Protein AF-A0A6P6U1K6-F1 (afdb_monomer_lite)

pLDDT: mean 70.53, std 17.79, range [28.08, 94.81]

Structure (mmCIF, N/CA/C/O backbone):
data_AF-A0A6P6U1K6-F1
#
_entry.id   AF-A0A6P6U1K6-F1
#
loop_
_atom_site.group_PDB
_atom_site.id
_atom_site.type_symbol
_atom_site.label_atom_id
_atom_site.label_alt_id
_atom_site.label_comp_id
_atom_site.label_asym_id
_atom_site.label_entity_id
_atom_site.label_seq_id
_atom_site.pdbx_PDB_ins_code
_atom_site.Cartn_x
_atom_site.Cartn_y
_atom_site.Cartn_z
_atom_site.occupancy
_atom_site.B_iso_or_equiv
_atom_site.auth_seq_id
_atom_site.auth_comp_id
_atom_site.auth_asym_id
_atom_site.auth_atom_id
_atom_site.pdbx_PDB_model_num
ATOM 1 N N . MET A 1 1 ? -22.118 -11.051 8.386 1.00 41.12 1 MET A N 1
ATOM 2 C CA . MET A 1 1 ? -21.517 -10.746 7.072 1.00 41.12 1 MET A CA 1
ATOM 3 C C . MET A 1 1 ? -20.836 -9.396 7.224 1.00 41.12 1 MET A C 1
ATOM 5 O O . MET A 1 1 ? -21.343 -8.588 7.988 1.00 41.12 1 MET A O 1
ATOM 9 N N . ALA A 1 2 ? -19.637 -9.203 6.676 1.00 51.06 2 ALA A N 1
ATOM 10 C CA . ALA A 1 2 ? -18.958 -7.913 6.784 1.00 51.06 2 ALA A CA 1
ATOM 11 C C . ALA A 1 2 ? -19.543 -6.988 5.714 1.00 51.06 2 ALA A C 1
ATOM 13 O O . ALA A 1 2 ? -19.251 -7.152 4.536 1.00 51.06 2 ALA A O 1
ATOM 14 N N . ASP A 1 3 ? -20.401 -6.057 6.121 1.00 61.03 3 ASP A N 1
ATOM 15 C CA . ASP A 1 3 ? -21.152 -5.206 5.187 1.00 61.03 3 ASP A CA 1
ATOM 16 C C . ASP A 1 3 ? -20.302 -4.053 4.611 1.00 61.03 3 ASP A C 1
ATOM 18 O O . ASP A 1 3 ? -20.790 -3.259 3.810 1.00 61.03 3 ASP A O 1
ATOM 22 N N . LYS A 1 4 ? -19.031 -3.932 5.028 1.00 64.81 4 LYS A N 1
ATOM 23 C CA . LYS A 1 4 ? -18.122 -2.828 4.682 1.00 64.81 4 LYS A CA 1
ATOM 24 C C . LYS A 1 4 ? -16.719 -3.342 4.339 1.00 64.81 4 LYS A C 1
ATOM 26 O O . LYS A 1 4 ? -16.250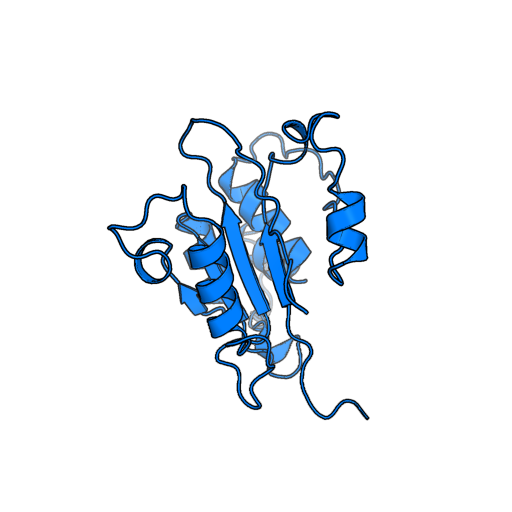 -4.267 5.011 1.00 64.81 4 LYS A O 1
ATOM 31 N N . PRO A 1 5 ? -16.029 -2.735 3.353 1.00 66.25 5 PRO A N 1
ATOM 32 C CA . PRO A 1 5 ? -14.653 -3.089 3.033 1.00 66.25 5 PRO A CA 1
ATOM 33 C C . PRO A 1 5 ? -13.730 -2.808 4.225 1.00 66.25 5 PRO A C 1
ATOM 35 O O . PRO A 1 5 ? -13.877 -1.811 4.939 1.00 66.25 5 PRO A O 1
ATOM 38 N N . SER A 1 6 ? -12.773 -3.708 4.457 1.00 77.69 6 SER A N 1
ATOM 39 C CA . SER A 1 6 ? -11.695 -3.475 5.418 1.00 77.69 6 SER A CA 1
ATOM 40 C C . SER A 1 6 ? -10.841 -2.294 4.967 1.00 77.69 6 SER A C 1
ATOM 42 O O . SER A 1 6 ? -10.655 -2.078 3.773 1.00 77.69 6 SER A O 1
ATOM 44 N N . ARG A 1 7 ? -10.319 -1.534 5.933 1.00 82.31 7 ARG A N 1
ATOM 45 C CA . ARG A 1 7 ? -9.511 -0.344 5.665 1.00 82.31 7 ARG A CA 1
ATOM 46 C C . ARG A 1 7 ? -8.091 -0.544 6.150 1.00 82.31 7 ARG A C 1
ATOM 48 O O . ARG A 1 7 ? -7.902 -0.987 7.282 1.00 82.31 7 ARG A O 1
ATOM 55 N N . ALA A 1 8 ? -7.117 -0.208 5.317 1.00 81.88 8 ALA A N 1
ATOM 56 C CA . ALA A 1 8 ? -5.714 -0.452 5.607 1.00 81.88 8 ALA A CA 1
ATOM 57 C C . ALA A 1 8 ? -4.828 0.733 5.208 1.00 81.88 8 ALA A C 1
ATOM 59 O O . ALA A 1 8 ? -4.961 1.306 4.126 1.00 81.88 8 ALA A O 1
ATOM 60 N N . LEU A 1 9 ? -3.883 1.056 6.091 1.00 80.50 9 LEU A N 1
ATOM 61 C CA . LEU A 1 9 ? -2.726 1.891 5.788 1.00 80.50 9 LEU A CA 1
ATOM 62 C C . LEU A 1 9 ? -1.520 0.972 5.611 1.00 80.50 9 LEU A C 1
ATOM 64 O O . LEU A 1 9 ? -1.183 0.215 6.521 1.00 80.50 9 LEU A O 1
ATOM 68 N N . VAL A 1 10 ? -0.858 1.061 4.465 1.00 79.94 10 VAL A N 1
ATOM 69 C CA . VAL A 1 10 ? 0.354 0.303 4.167 1.00 79.94 10 VAL A CA 1
ATOM 70 C C . VAL A 1 10 ? 1.510 1.280 4.005 1.00 79.94 10 VAL A C 1
ATOM 72 O O . VAL A 1 10 ? 1.522 2.120 3.104 1.00 79.94 10 VAL A O 1
ATOM 75 N N . LEU A 1 11 ? 2.489 1.164 4.900 1.00 75.00 11 LEU A N 1
ATOM 76 C CA . LEU A 1 11 ? 3.738 1.913 4.825 1.00 75.00 11 LEU A CA 1
ATOM 77 C C . LEU A 1 11 ? 4.736 1.094 4.009 1.00 75.00 11 LEU A C 1
ATOM 79 O O . LEU A 1 11 ? 5.157 0.018 4.433 1.00 75.00 11 LEU A O 1
ATOM 83 N N . TYR A 1 12 ? 5.094 1.597 2.833 1.00 71.56 12 TYR A N 1
ATOM 84 C CA . TYR A 1 12 ? 6.024 0.935 1.929 1.00 71.56 12 TYR A CA 1
ATOM 85 C C . TYR A 1 12 ? 7.393 1.617 1.988 1.00 71.56 12 TYR A C 1
ATOM 87 O O . TYR A 1 12 ? 7.543 2.788 1.634 1.00 71.56 12 TYR A O 1
ATOM 95 N N . GLY A 1 13 ? 8.394 0.875 2.459 1.00 69.31 13 GLY A N 1
ATOM 96 C CA . GLY A 1 13 ? 9.758 1.359 2.642 1.00 69.31 13 GLY A CA 1
ATOM 97 C C . GLY A 1 13 ? 10.780 0.404 2.047 1.00 69.31 13 GLY A C 1
ATOM 98 O O . GLY A 1 13 ? 11.330 -0.428 2.771 1.00 69.31 13 GLY A O 1
ATOM 99 N N . ASP A 1 14 ? 11.046 0.522 0.745 1.00 68.31 14 ASP A N 1
ATOM 100 C CA . ASP A 1 14 ? 12.130 -0.236 0.113 1.00 68.31 14 ASP A CA 1
ATOM 101 C C . ASP A 1 14 ? 13.487 0.163 0.724 1.00 68.31 14 ASP A C 1
ATOM 103 O O . ASP A 1 14 ? 13.775 1.340 0.939 1.00 68.31 14 ASP A O 1
ATOM 107 N N . GLY A 1 15 ? 14.309 -0.828 1.072 1.00 63.00 15 GLY A N 1
ATOM 108 C CA . GLY A 1 15 ? 15.615 -0.619 1.708 1.00 63.00 15 GLY A CA 1
ATOM 109 C C . GLY A 1 15 ? 15.592 -0.112 3.159 1.00 63.00 15 GLY A C 1
ATOM 110 O O . GLY A 1 15 ? 16.657 0.053 3.751 1.00 63.00 15 GLY A O 1
ATOM 111 N N . LEU A 1 16 ? 14.420 0.099 3.772 1.00 64.56 16 LEU A N 1
ATOM 112 C CA . LEU A 1 16 ? 14.323 0.628 5.141 1.00 64.56 16 LEU A CA 1
ATOM 113 C C . LEU A 1 16 ? 14.544 -0.433 6.231 1.00 64.56 16 LEU A C 1
ATOM 115 O O . LEU A 1 16 ? 14.880 -0.103 7.368 1.00 64.56 16 LEU A O 1
ATOM 119 N N . ALA A 1 17 ? 14.421 -1.718 5.889 1.00 65.06 17 ALA A N 1
ATOM 120 C CA . ALA A 1 17 ? 14.552 -2.813 6.850 1.00 65.06 17 ALA A CA 1
ATOM 121 C C . ALA A 1 17 ? 15.922 -2.843 7.557 1.00 65.06 17 ALA A C 1
ATOM 123 O O . ALA A 1 17 ? 15.982 -3.104 8.755 1.00 65.06 17 ALA A O 1
ATOM 124 N N . SER A 1 18 ? 17.022 -2.521 6.862 1.00 60.16 18 SER A N 1
ATOM 125 C CA . SER A 1 18 ? 18.375 -2.535 7.450 1.00 60.16 18 SER A CA 1
ATOM 126 C C . SER A 1 18 ? 18.626 -1.419 8.464 1.00 60.16 18 SER A C 1
ATOM 128 O O . SER A 1 18 ? 19.578 -1.488 9.235 1.00 60.16 18 SER A O 1
ATOM 130 N N . PHE A 1 19 ? 17.792 -0.382 8.464 1.00 62.97 19 PHE A N 1
ATOM 131 C CA . PHE A 1 19 ? 17.864 0.706 9.434 1.00 62.97 19 PHE A CA 1
ATOM 132 C C . PHE A 1 19 ? 17.059 0.396 10.705 1.00 62.97 19 PHE A C 1
ATOM 134 O O . PHE A 1 19 ? 17.131 1.149 11.677 1.00 62.97 19 PHE A O 1
ATOM 141 N N . ILE A 1 20 ? 16.318 -0.718 10.735 1.00 65.94 20 ILE A N 1
ATOM 142 C CA . ILE A 1 20 ? 15.693 -1.228 11.954 1.00 65.94 20 ILE A CA 1
ATOM 143 C C . ILE A 1 20 ? 16.798 -1.828 12.833 1.00 65.94 20 ILE A C 1
ATOM 145 O O . ILE A 1 20 ? 17.204 -2.976 12.683 1.00 65.94 20 ILE A O 1
ATOM 149 N N . SER A 1 21 ? 17.315 -1.025 13.759 1.00 63.41 21 SER A N 1
ATOM 150 C CA . SER A 1 21 ? 18.253 -1.463 14.794 1.00 63.41 21 SER A CA 1
ATOM 151 C C . SER A 1 21 ? 17.546 -2.113 15.999 1.00 63.41 21 SER A C 1
ATOM 153 O O . SER A 1 21 ? 16.368 -1.839 16.252 1.00 63.41 21 SER A O 1
ATOM 155 N N . PRO A 1 22 ? 18.276 -2.894 16.821 1.00 62.34 22 PRO A N 1
ATOM 156 C CA . PRO A 1 22 ? 17.763 -3.462 18.071 1.00 62.34 22 PRO A CA 1
ATOM 157 C C . PRO A 1 22 ? 17.256 -2.435 19.092 1.00 62.34 22 PRO A C 1
ATOM 159 O O . PRO A 1 22 ? 16.524 -2.806 20.000 1.00 62.34 22 PRO A O 1
ATOM 162 N N . SER A 1 23 ? 17.618 -1.152 18.959 1.00 64.06 23 SER A N 1
ATOM 163 C CA . SER A 1 23 ? 17.089 -0.072 19.803 1.00 64.06 23 SER A CA 1
ATOM 164 C C . SER A 1 23 ? 15.630 0.290 19.488 1.00 64.06 23 SER A C 1
ATOM 166 O O . SER A 1 23 ? 15.011 1.014 20.260 1.00 64.06 23 SER A O 1
ATOM 168 N N . HIS A 1 24 ? 15.044 -0.233 18.403 1.00 65.75 24 HIS A N 1
ATOM 169 C CA . HIS A 1 24 ? 13.614 -0.115 18.088 1.00 65.75 24 HIS A CA 1
ATOM 170 C C . HIS A 1 24 ? 12.789 -1.200 18.807 1.00 65.75 24 HIS A C 1
ATOM 172 O O . HIS A 1 24 ? 11.993 -1.919 18.201 1.00 65.75 24 HIS A O 1
ATOM 178 N N . THR A 1 25 ? 12.982 -1.323 20.122 1.00 51.56 25 THR A N 1
ATOM 179 C CA . THR A 1 25 ? 12.509 -2.424 20.986 1.00 51.56 25 THR A CA 1
ATOM 180 C C . THR A 1 25 ? 10.991 -2.600 21.075 1.00 51.56 25 THR A C 1
ATOM 182 O O . THR A 1 25 ? 10.519 -3.557 21.684 1.00 51.56 25 THR A O 1
ATOM 185 N N . HIS A 1 26 ? 10.202 -1.716 20.463 1.00 57.47 26 HIS A N 1
ATOM 186 C CA . HIS A 1 26 ? 8.744 -1.705 20.593 1.00 57.47 26 HIS A CA 1
ATOM 187 C C . HIS A 1 26 ? 8.000 -1.950 19.285 1.00 57.47 26 HIS A C 1
ATOM 189 O O . HIS A 1 26 ? 6.782 -1.815 19.261 1.00 57.47 26 HIS A O 1
ATOM 195 N N . LEU A 1 27 ? 8.680 -2.374 18.215 1.00 59.84 27 LEU A N 1
ATOM 196 C CA . LEU A 1 27 ? 7.995 -2.711 16.966 1.00 59.84 27 LEU A CA 1
ATOM 197 C C . LEU A 1 27 ? 6.957 -3.824 17.132 1.00 59.84 27 LEU A C 1
ATOM 199 O O . LEU A 1 27 ? 5.849 -3.722 16.615 1.00 59.84 27 LEU A O 1
ATOM 203 N N . HIS A 1 28 ? 7.280 -4.841 17.928 1.00 60.44 28 HIS A N 1
ATOM 204 C CA . HIS A 1 28 ? 6.337 -5.902 18.276 1.00 60.44 28 HIS A CA 1
ATOM 205 C C . HIS A 1 28 ? 5.197 -5.409 19.178 1.00 60.44 28 HIS A C 1
ATOM 207 O O . HIS A 1 28 ? 4.078 -5.886 19.044 1.00 60.44 28 HIS A O 1
ATOM 213 N N . SER A 1 29 ? 5.457 -4.430 20.053 1.00 60.19 29 SER A N 1
ATOM 214 C CA . SER A 1 29 ? 4.422 -3.812 20.892 1.00 60.19 29 SER A CA 1
ATOM 215 C C . SER A 1 29 ? 3.494 -2.901 20.081 1.00 60.19 29 SER A C 1
ATOM 217 O O . SER A 1 29 ? 2.313 -2.802 20.384 1.00 60.19 29 SER A O 1
ATOM 219 N N . LEU A 1 30 ? 4.007 -2.246 19.036 1.00 57.72 30 LEU A N 1
ATOM 220 C CA . LEU A 1 30 ? 3.204 -1.490 18.077 1.00 57.72 30 LEU A CA 1
ATOM 221 C C . LEU A 1 30 ? 2.325 -2.445 17.256 1.00 57.72 30 LEU A C 1
ATOM 223 O O . LEU A 1 30 ? 1.128 -2.210 17.119 1.00 57.72 30 LEU A O 1
ATOM 227 N N . ALA A 1 31 ? 2.901 -3.556 16.790 1.00 60.00 31 ALA A N 1
ATOM 228 C CA . ALA A 1 31 ? 2.184 -4.609 16.073 1.00 60.00 31 ALA A CA 1
ATOM 229 C C . ALA A 1 31 ? 1.208 -5.421 16.934 1.00 60.00 31 ALA A C 1
ATOM 231 O O . ALA A 1 31 ? 0.332 -6.080 16.391 1.00 60.00 31 ALA A O 1
ATOM 232 N N . SER A 1 32 ? 1.323 -5.382 18.265 1.00 59.47 32 SER A N 1
ATOM 233 C CA . SER A 1 32 ? 0.318 -5.977 19.151 1.00 59.47 32 SER A CA 1
ATOM 234 C C . SER A 1 32 ? -0.847 -5.031 19.448 1.00 59.47 32 SER A C 1
ATOM 236 O O . SER A 1 32 ? -1.913 -5.497 19.840 1.00 59.47 32 SER A O 1
ATOM 238 N N . LEU A 1 33 ? -0.650 -3.716 19.298 1.00 57.44 33 LEU A N 1
ATOM 239 C CA . LEU A 1 33 ? -1.686 -2.695 19.503 1.00 57.44 33 LEU A CA 1
ATOM 240 C C . LEU A 1 33 ? -2.452 -2.370 18.215 1.00 57.44 33 LEU A C 1
ATOM 242 O O . LEU A 1 33 ? -3.641 -2.066 18.262 1.00 57.44 33 LEU A O 1
ATOM 246 N N . ALA A 1 34 ? -1.788 -2.451 17.065 1.00 55.66 34 ALA A N 1
ATOM 247 C CA . ALA A 1 34 ? -2.399 -2.302 15.753 1.00 55.66 34 ALA A CA 1
ATOM 248 C C . ALA A 1 34 ? -2.540 -3.673 15.079 1.00 55.66 34 ALA A C 1
ATOM 250 O O . ALA A 1 34 ? -1.684 -4.530 15.242 1.00 55.66 34 ALA A O 1
ATOM 251 N N . CYS A 1 35 ? -3.568 -3.885 14.252 1.00 57.72 35 CYS A N 1
ATOM 252 C CA . CYS A 1 35 ? -3.609 -5.031 13.331 1.00 57.72 35 CYS A CA 1
ATOM 253 C C . CYS A 1 35 ? -2.610 -4.825 12.173 1.00 57.72 35 CYS A C 1
ATOM 255 O O . CYS A 1 35 ? -3.010 -4.784 11.012 1.00 57.72 35 CYS A O 1
ATOM 257 N N . CYS A 1 36 ? -1.328 -4.607 12.475 1.00 61.59 36 CYS A N 1
ATOM 258 C CA . CYS A 1 36 ? -0.284 -4.416 11.476 1.00 61.59 36 CYS A CA 1
ATOM 259 C C . CYS A 1 36 ? 0.647 -5.632 11.417 1.00 61.59 36 CYS A C 1
ATOM 261 O O . CYS A 1 36 ? 0.931 -6.288 12.416 1.00 61.59 36 CYS A O 1
ATOM 263 N N . GLY A 1 37 ? 1.093 -5.955 10.205 1.00 59.91 37 GLY A N 1
ATOM 264 C CA . GLY A 1 37 ? 2.028 -7.037 9.930 1.00 59.91 37 GLY A CA 1
ATOM 265 C C . GLY A 1 37 ? 3.211 -6.511 9.131 1.00 59.91 37 GLY A C 1
ATOM 266 O O . GLY A 1 37 ? 3.079 -5.552 8.371 1.00 59.91 37 GLY A O 1
ATOM 267 N N . PHE A 1 38 ? 4.372 -7.139 9.298 1.00 65.94 38 PHE A N 1
ATOM 268 C CA . PHE A 1 38 ? 5.523 -6.875 8.443 1.00 65.94 38 PHE A CA 1
ATOM 269 C C . PHE A 1 38 ? 5.426 -7.764 7.209 1.00 65.94 38 PHE A C 1
ATOM 271 O O . PHE A 1 38 ? 5.453 -8.988 7.319 1.00 65.94 38 PHE A O 1
ATOM 278 N N . LEU A 1 39 ? 5.310 -7.142 6.040 1.00 64.81 39 LEU A N 1
ATOM 279 C CA . LEU A 1 39 ? 5.374 -7.842 4.766 1.00 64.81 39 LEU A CA 1
ATOM 280 C C . LEU A 1 39 ? 6.801 -7.739 4.237 1.00 64.81 39 LEU A C 1
ATOM 282 O O . LEU A 1 39 ? 7.261 -6.665 3.853 1.00 64.81 39 LEU A O 1
ATOM 286 N N . THR A 1 40 ? 7.517 -8.858 4.228 1.00 64.94 40 THR A N 1
ATOM 287 C CA . THR A 1 40 ? 8.747 -8.985 3.446 1.00 64.94 40 THR A CA 1
ATOM 288 C C . THR A 1 40 ? 8.369 -9.420 2.043 1.00 64.94 40 THR A C 1
ATOM 290 O O . THR A 1 40 ? 7.865 -10.529 1.859 1.00 64.94 40 THR A O 1
ATOM 293 N N . LEU A 1 41 ? 8.618 -8.563 1.056 1.00 64.69 41 LEU A N 1
ATOM 294 C CA . LEU A 1 41 ? 8.527 -8.980 -0.338 1.00 64.69 41 LEU A CA 1
ATOM 295 C C . LEU A 1 41 ? 9.623 -10.017 -0.618 1.00 64.69 41 LEU A C 1
ATOM 297 O O . LEU A 1 41 ? 10.708 -9.923 -0.027 1.00 64.69 41 LEU A O 1
ATOM 301 N N . PRO A 1 42 ? 9.358 -11.026 -1.465 1.00 59.34 42 PRO A N 1
ATOM 302 C CA . PRO A 1 42 ? 10.364 -12.014 -1.814 1.00 59.34 42 PRO A CA 1
ATOM 303 C C . PRO A 1 42 ? 11.625 -11.300 -2.308 1.00 59.34 42 PRO A C 1
ATOM 305 O O . PRO A 1 42 ? 11.566 -10.386 -3.131 1.00 59.34 42 PRO A O 1
ATOM 308 N N . HIS A 1 43 ? 12.782 -11.695 -1.769 1.00 56.72 43 HIS A N 1
ATOM 309 C CA . HIS A 1 43 ? 14.070 -11.173 -2.210 1.00 56.72 43 HIS A CA 1
ATOM 310 C C . HIS A 1 43 ? 14.363 -11.708 -3.613 1.00 56.72 43 HIS A C 1
ATOM 312 O O . HIS A 1 43 ? 15.099 -12.675 -3.791 1.00 56.72 43 HIS A O 1
ATOM 318 N N . SER A 1 44 ? 13.742 -11.107 -4.621 1.00 57.00 44 SER A N 1
ATOM 319 C CA . SER A 1 44 ? 14.107 -11.341 -6.007 1.00 57.00 44 SER A CA 1
ATOM 320 C C . SER A 1 44 ? 15.481 -10.706 -6.204 1.00 57.00 44 SER A C 1
ATOM 322 O O . SER A 1 44 ? 15.608 -9.490 -5.994 1.00 57.00 44 SER A O 1
ATOM 324 N N . PRO A 1 45 ? 16.517 -11.495 -6.539 1.00 60.78 45 PRO A N 1
ATOM 325 C CA . PRO A 1 45 ? 17.853 -10.961 -6.737 1.00 60.78 45 PRO A CA 1
ATOM 326 C C . PRO A 1 45 ? 17.785 -9.833 -7.774 1.00 60.78 45 PRO A C 1
ATOM 328 O O . PRO A 1 45 ? 17.056 -9.975 -8.761 1.00 60.78 45 PRO A O 1
ATOM 331 N N . PRO A 1 46 ? 18.493 -8.710 -7.550 1.00 61.88 46 PRO A N 1
ATOM 332 C CA . PRO A 1 46 ? 18.484 -7.615 -8.502 1.00 61.88 46 PRO A CA 1
ATOM 333 C C . PRO A 1 46 ? 18.863 -8.147 -9.877 1.00 61.88 46 PRO A C 1
ATOM 335 O O . PRO A 1 46 ? 19.885 -8.828 -10.015 1.00 61.88 46 PRO A O 1
ATOM 338 N N . LEU A 1 47 ? 18.048 -7.849 -10.891 1.00 66.94 47 LEU A N 1
ATOM 339 C CA . LEU A 1 47 ? 18.452 -8.173 -12.255 1.00 66.94 47 LEU A CA 1
ATOM 340 C C . LEU A 1 47 ? 19.748 -7.394 -12.556 1.00 66.94 47 LEU A C 1
ATOM 342 O O . LEU A 1 47 ? 19.916 -6.286 -12.038 1.00 66.94 47 LEU A O 1
ATOM 346 N N . PRO A 1 48 ? 20.665 -7.928 -13.383 1.00 60.53 48 PRO A N 1
ATOM 347 C CA . PRO A 1 48 ? 22.006 -7.361 -13.580 1.00 60.53 48 PRO A CA 1
ATOM 348 C C . PRO A 1 48 ? 22.037 -5.878 -13.998 1.00 60.53 48 PRO A C 1
ATOM 350 O O . PRO A 1 48 ? 23.065 -5.223 -13.856 1.00 60.53 48 PRO A O 1
ATOM 353 N N . SER A 1 49 ? 20.919 -5.351 -14.507 1.00 65.44 49 SER A N 1
ATOM 354 C CA . SER A 1 49 ? 20.730 -3.962 -14.934 1.00 65.44 49 SER A CA 1
ATOM 355 C C . SER A 1 49 ? 19.496 -3.284 -14.311 1.00 65.44 49 SER A C 1
ATOM 357 O O . SER A 1 49 ? 19.027 -2.279 -14.844 1.00 65.44 49 SER A O 1
ATOM 359 N N . GLU A 1 50 ? 18.916 -3.833 -13.237 1.00 71.06 50 GLU A N 1
ATOM 360 C CA . GLU A 1 50 ? 17.745 -3.236 -12.575 1.00 71.06 50 GLU A CA 1
ATOM 361 C C . GLU A 1 50 ? 18.158 -1.958 -11.838 1.00 71.06 50 GLU A C 1
ATOM 363 O O . GLU A 1 50 ? 18.977 -1.992 -10.916 1.00 71.06 50 GLU A O 1
ATOM 368 N N . ASN A 1 51 ? 17.591 -0.820 -12.239 1.00 76.31 51 ASN A N 1
ATOM 369 C CA . ASN A 1 51 ? 17.740 0.419 -11.485 1.00 76.31 51 ASN A CA 1
ATOM 370 C C . ASN A 1 51 ? 16.820 0.407 -10.241 1.00 76.31 51 ASN A C 1
ATOM 372 O O . ASN A 1 51 ? 15.958 -0.460 -10.081 1.00 76.31 51 ASN A O 1
ATOM 376 N N . VAL A 1 52 ? 17.020 1.369 -9.336 1.00 76.12 52 VAL A N 1
ATOM 377 C CA . VAL A 1 52 ? 16.261 1.454 -8.073 1.00 76.12 52 VAL A CA 1
ATOM 378 C C . VAL A 1 52 ? 14.757 1.617 -8.328 1.00 76.12 52 VAL A C 1
ATOM 380 O O . VAL A 1 52 ? 13.954 0.952 -7.683 1.00 76.12 52 VAL A O 1
ATOM 383 N N . ASP A 1 53 ? 14.377 2.423 -9.320 1.00 78.25 53 ASP A N 1
ATOM 384 C CA . ASP A 1 53 ? 12.971 2.665 -9.659 1.00 78.25 53 ASP A CA 1
ATOM 385 C C . ASP A 1 53 ? 12.258 1.400 -10.145 1.00 78.25 53 ASP A C 1
ATOM 387 O O . ASP A 1 53 ? 11.161 1.094 -9.687 1.00 78.25 53 ASP A O 1
ATOM 391 N N . SER A 1 54 ? 12.883 0.623 -11.031 1.00 80.06 54 SER A N 1
ATOM 392 C CA . SER A 1 54 ? 12.335 -0.643 -11.521 1.00 80.06 54 SER A CA 1
ATOM 393 C C . SER A 1 54 ? 12.118 -1.632 -10.380 1.00 80.06 54 SER A C 1
ATOM 395 O O . SER A 1 54 ? 11.083 -2.294 -10.341 1.00 80.06 54 SER A O 1
ATOM 397 N N . ARG A 1 55 ? 13.036 -1.672 -9.404 1.00 79.19 55 ARG A N 1
ATOM 398 C CA . ARG A 1 55 ? 12.882 -2.490 -8.195 1.00 79.19 55 ARG A CA 1
ATOM 399 C C . ARG A 1 55 ? 11.690 -2.041 -7.349 1.00 79.19 55 ARG A C 1
ATOM 401 O O . ARG A 1 55 ? 10.896 -2.889 -6.946 1.00 79.19 55 ARG A O 1
ATOM 408 N N . ILE A 1 56 ? 11.552 -0.735 -7.107 1.00 80.75 56 ILE A N 1
ATOM 409 C CA . ILE A 1 56 ? 10.430 -0.153 -6.352 1.00 80.75 56 ILE A CA 1
ATOM 410 C C . ILE A 1 56 ? 9.102 -0.493 -7.030 1.00 80.75 56 ILE A C 1
ATOM 412 O O . ILE A 1 56 ? 8.177 -0.966 -6.377 1.00 80.75 56 ILE A O 1
ATOM 416 N N . ILE A 1 57 ? 9.007 -0.301 -8.348 1.00 85.44 57 ILE A N 1
ATOM 417 C CA . ILE A 1 57 ? 7.783 -0.579 -9.109 1.00 85.44 57 ILE A CA 1
ATOM 418 C C . ILE A 1 57 ? 7.475 -2.075 -9.103 1.00 85.44 57 ILE A C 1
ATOM 420 O O . ILE A 1 57 ? 6.318 -2.449 -8.939 1.00 85.44 57 ILE A O 1
ATOM 424 N N . ARG A 1 58 ? 8.486 -2.941 -9.237 1.00 83.94 58 ARG A N 1
ATOM 425 C CA . ARG A 1 58 ? 8.303 -4.394 -9.168 1.00 83.94 58 ARG A CA 1
ATOM 426 C C . ARG A 1 58 ? 7.791 -4.831 -7.802 1.00 83.94 58 ARG A C 1
ATOM 428 O O . ARG A 1 58 ? 6.806 -5.557 -7.730 1.00 83.94 58 ARG A O 1
ATOM 435 N N . GLY A 1 59 ? 8.422 -4.358 -6.729 1.00 81.62 59 GLY A N 1
ATOM 436 C CA . GLY A 1 59 ? 7.994 -4.670 -5.370 1.00 81.62 59 GLY A CA 1
ATOM 437 C C . GLY A 1 59 ? 6.596 -4.129 -5.069 1.00 81.62 59 GLY A C 1
ATOM 438 O O . GLY A 1 59 ? 5.776 -4.815 -4.466 1.00 81.62 59 GLY A O 1
ATOM 439 N N . PHE A 1 60 ? 6.283 -2.930 -5.554 1.00 85.75 60 PHE A N 1
ATOM 440 C CA . PHE A 1 60 ? 4.936 -2.380 -5.484 1.00 85.75 60 PHE A CA 1
ATOM 441 C C . PHE A 1 60 ? 3.924 -3.231 -6.261 1.00 85.75 60 PHE A C 1
ATOM 443 O O . PHE A 1 60 ? 2.838 -3.504 -5.757 1.00 85.75 60 PHE A O 1
ATOM 450 N N . ALA A 1 61 ? 4.276 -3.686 -7.465 1.00 87.75 61 ALA A N 1
ATOM 451 C CA . ALA A 1 61 ? 3.422 -4.539 -8.280 1.00 87.75 61 ALA A CA 1
ATOM 452 C C . ALA A 1 61 ? 3.146 -5.886 -7.598 1.00 87.75 61 ALA A C 1
ATOM 454 O O . ALA A 1 61 ? 2.013 -6.354 -7.627 1.00 87.75 61 ALA A O 1
ATOM 455 N N . GLU A 1 62 ? 4.148 -6.483 -6.949 1.00 85.06 62 GLU A N 1
ATOM 456 C CA . GLU A 1 62 ? 3.990 -7.681 -6.115 1.00 85.06 62 GLU A CA 1
ATOM 457 C C . GLU A 1 62 ? 3.069 -7.411 -4.912 1.00 85.06 62 GLU A C 1
ATOM 459 O O . GLU A 1 62 ? 2.168 -8.201 -4.641 1.00 85.06 62 GLU A O 1
ATOM 464 N N . LEU A 1 63 ? 3.241 -6.273 -4.226 1.00 84.62 63 LEU A N 1
ATOM 465 C CA . LEU A 1 63 ? 2.442 -5.890 -3.055 1.00 84.62 63 LEU A CA 1
ATOM 466 C C . LEU A 1 63 ? 0.945 -5.754 -3.368 1.00 84.62 63 LEU A C 1
ATOM 468 O O . LEU A 1 63 ? 0.114 -6.131 -2.545 1.00 84.62 63 LEU A O 1
ATOM 472 N N . VAL A 1 64 ? 0.601 -5.197 -4.531 1.00 86.81 64 VAL A N 1
ATOM 473 C CA . VAL A 1 64 ? -0.795 -4.948 -4.937 1.00 86.81 64 VAL A CA 1
ATOM 474 C C . VAL A 1 64 ? -1.349 -6.014 -5.891 1.00 86.81 64 VAL A C 1
ATOM 476 O O . VAL A 1 64 ? -2.362 -5.779 -6.546 1.00 86.81 64 VAL A O 1
ATOM 479 N N . ASP A 1 65 ? -0.678 -7.166 -5.985 1.00 87.62 65 ASP A N 1
ATOM 480 C CA . ASP A 1 65 ? -1.042 -8.302 -6.845 1.00 87.62 65 ASP A CA 1
ATOM 481 C C . ASP A 1 65 ? -1.285 -7.907 -8.318 1.00 87.62 65 ASP A C 1
ATOM 483 O O . ASP A 1 65 ? -2.322 -8.170 -8.930 1.00 87.62 65 ASP A O 1
ATOM 487 N N . SER A 1 66 ? -0.312 -7.194 -8.891 1.00 88.69 66 SER A N 1
ATOM 488 C CA . SER A 1 66 ? -0.337 -6.638 -10.252 1.00 88.69 66 SER A CA 1
ATOM 489 C C . SER A 1 66 ? 0.975 -6.857 -11.020 1.00 88.69 66 SER A C 1
ATOM 491 O O . SER A 1 66 ? 1.329 -6.090 -11.917 1.00 88.69 66 SER A O 1
ATOM 493 N N . SER A 1 67 ? 1.714 -7.923 -10.700 1.00 87.06 67 SER A N 1
ATOM 494 C CA . SER A 1 67 ? 2.999 -8.254 -11.345 1.00 87.06 67 SER A CA 1
ATOM 495 C C . SER A 1 67 ? 2.902 -8.369 -12.877 1.00 87.06 67 SER A C 1
ATOM 497 O O . SER A 1 67 ? 3.830 -7.993 -13.592 1.00 87.06 67 SER A O 1
ATOM 499 N N . GLU A 1 68 ? 1.750 -8.788 -13.405 1.00 86.81 68 GLU A N 1
ATOM 500 C CA . GLU A 1 68 ? 1.456 -8.798 -14.844 1.00 86.81 68 GLU A CA 1
ATOM 501 C C . GLU A 1 68 ? 1.554 -7.406 -15.494 1.00 86.81 68 GLU A C 1
ATOM 503 O O . GLU A 1 68 ? 2.050 -7.283 -16.614 1.00 86.81 68 GLU A O 1
ATOM 508 N N . ALA A 1 69 ? 1.160 -6.345 -14.781 1.00 85.81 69 ALA A N 1
ATOM 509 C CA . ALA A 1 69 ? 1.217 -4.970 -15.267 1.00 85.81 69 ALA A CA 1
ATOM 510 C C . ALA A 1 69 ? 2.665 -4.485 -15.395 1.00 85.81 69 ALA A C 1
ATOM 512 O O . ALA A 1 69 ? 3.015 -3.786 -16.349 1.00 85.81 69 ALA A O 1
ATOM 513 N N . TYR A 1 70 ? 3.520 -4.887 -14.451 1.00 83.50 70 TYR A N 1
ATOM 514 C CA . TYR A 1 70 ? 4.956 -4.626 -14.503 1.00 83.50 70 TYR A CA 1
ATOM 515 C C . TYR A 1 70 ? 5.617 -5.380 -15.664 1.00 83.50 70 TYR A C 1
ATOM 517 O O . TYR A 1 70 ? 6.358 -4.791 -16.454 1.00 83.50 70 TYR A O 1
ATOM 525 N N . ASN A 1 71 ? 5.294 -6.667 -15.818 1.00 81.19 71 ASN A N 1
ATOM 526 C CA . ASN A 1 71 ? 5.843 -7.509 -16.879 1.00 81.19 71 ASN A CA 1
ATOM 527 C C . ASN A 1 71 ? 5.448 -7.005 -18.275 1.00 81.19 71 ASN A C 1
ATOM 529 O O . ASN A 1 71 ? 6.311 -6.915 -19.145 1.00 81.19 71 ASN A O 1
ATOM 533 N N . LYS A 1 72 ? 4.192 -6.577 -18.469 1.00 78.81 72 LYS A N 1
ATOM 534 C CA . LYS A 1 72 ? 3.708 -5.981 -19.729 1.00 78.81 72 LYS A CA 1
ATOM 535 C C . LYS A 1 72 ? 4.411 -4.661 -20.077 1.00 78.81 72 LYS A C 1
ATOM 537 O O . LYS A 1 72 ? 4.548 -4.325 -21.247 1.00 78.81 72 LYS A O 1
ATOM 542 N N . GLY A 1 73 ? 4.866 -3.904 -19.074 1.00 68.62 73 GLY A N 1
ATOM 543 C CA . GLY A 1 73 ? 5.631 -2.669 -19.278 1.00 68.62 73 GLY A CA 1
ATOM 544 C C . GLY A 1 73 ? 7.094 -2.890 -19.686 1.00 68.62 73 GLY A C 1
ATOM 545 O O . GLY A 1 73 ? 7.642 -2.067 -20.417 1.00 68.62 73 GLY A O 1
ATOM 546 N N . ASN A 1 74 ? 7.715 -3.984 -19.231 1.00 61.34 74 ASN A N 1
ATOM 547 C CA . ASN A 1 74 ? 9.128 -4.301 -19.483 1.00 61.34 74 ASN A CA 1
ATOM 548 C C . ASN A 1 74 ? 9.354 -5.215 -20.696 1.00 61.34 74 ASN A C 1
ATOM 550 O O . ASN A 1 74 ? 10.359 -5.076 -21.392 1.00 61.34 74 ASN A O 1
ATOM 554 N N . LEU A 1 75 ? 8.437 -6.146 -20.962 1.00 58.88 75 LEU A N 1
ATOM 555 C CA . LEU A 1 75 ? 8.487 -7.031 -22.122 1.00 58.88 75 LEU A CA 1
ATOM 556 C C . LEU A 1 75 ? 7.765 -6.352 -23.289 1.00 58.88 75 LEU A C 1
ATOM 558 O O . LEU A 1 75 ? 6.544 -6.374 -23.383 1.00 58.88 75 LEU A O 1
ATOM 562 N N . LYS A 1 76 ? 8.526 -5.753 -24.208 1.00 56.41 76 LYS A N 1
ATOM 563 C CA . LYS A 1 76 ? 8.005 -5.179 -25.464 1.00 56.41 76 LYS A CA 1
ATOM 5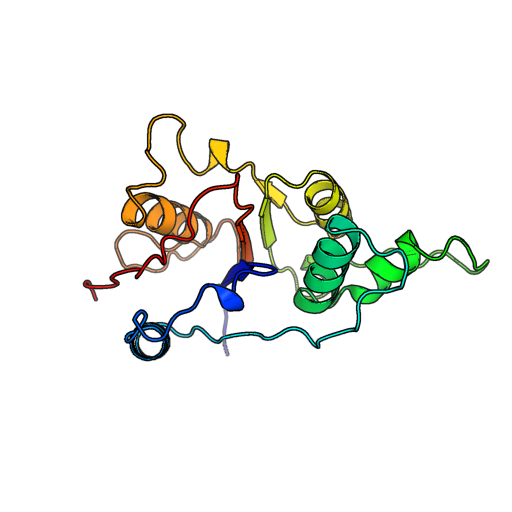64 C C . LYS A 1 76 ? 7.547 -6.221 -26.503 1.00 56.41 76 LYS A C 1
ATOM 566 O O . LYS A 1 76 ? 7.337 -5.863 -27.657 1.00 56.41 76 LYS A O 1
ATOM 571 N N . GLU A 1 77 ? 7.371 -7.483 -26.130 1.00 46.69 77 GLU A N 1
ATOM 572 C CA . GLU A 1 77 ? 6.969 -8.555 -27.042 1.00 46.69 77 GLU A CA 1
ATOM 573 C C . GLU A 1 77 ? 5.905 -9.442 -26.399 1.00 46.69 77 GLU A C 1
ATOM 575 O O . GLU A 1 77 ? 6.192 -10.208 -25.481 1.00 46.69 77 GLU A O 1
ATOM 580 N N . SER A 1 78 ? 4.684 -9.401 -26.928 1.00 43.78 78 SER A N 1
ATOM 581 C CA . SER A 1 78 ? 4.178 -10.497 -27.764 1.00 43.78 78 SER A CA 1
ATOM 582 C C . SER A 1 78 ? 2.801 -10.136 -28.314 1.00 43.78 78 SER A C 1
ATOM 584 O O . SER A 1 78 ? 1.912 -9.677 -27.604 1.00 43.78 78 SER A O 1
ATOM 586 N N . LEU A 1 79 ? 2.682 -10.311 -29.623 1.00 58.31 79 LEU A N 1
ATOM 587 C CA . LEU A 1 79 ? 1.466 -10.237 -30.411 1.00 58.31 79 LEU A CA 1
ATOM 588 C C . LEU A 1 79 ? 0.438 -11.211 -29.829 1.00 58.31 79 LEU A 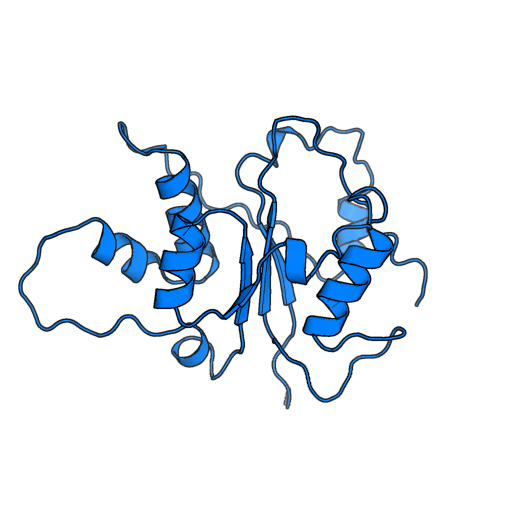C 1
ATOM 590 O O . LEU A 1 79 ? 0.614 -12.405 -29.999 1.00 58.31 79 LEU A O 1
ATOM 594 N N . GLU A 1 80 ? -0.589 -10.717 -29.145 1.00 45.69 80 GLU A N 1
ATOM 595 C CA . GLU A 1 80 ? -1.903 -11.351 -28.975 1.00 45.69 80 GLU A CA 1
ATOM 596 C C . GLU A 1 80 ? -2.780 -10.409 -28.136 1.00 45.69 80 GLU A C 1
ATOM 598 O O . GLU A 1 80 ? -2.269 -9.669 -27.300 1.00 45.69 80 GLU A O 1
ATOM 603 N N . ALA A 1 81 ? -4.077 -10.356 -28.463 1.00 52.03 81 ALA A N 1
ATOM 604 C CA . ALA A 1 81 ? -5.051 -9.341 -28.047 1.00 52.03 81 ALA A CA 1
ATOM 605 C C . ALA A 1 81 ? -4.765 -8.724 -26.664 1.00 52.03 81 ALA A C 1
ATOM 607 O O . ALA A 1 81 ? -4.828 -9.423 -25.655 1.00 52.03 81 ALA A O 1
ATOM 608 N N . GLU A 1 82 ? -4.454 -7.420 -26.631 1.00 62.69 82 GLU A N 1
ATOM 609 C CA . GLU A 1 82 ? -4.122 -6.683 -25.411 1.00 62.69 82 GLU A CA 1
ATOM 610 C C . GLU A 1 82 ? -5.257 -6.805 -24.386 1.00 62.69 82 GLU A C 1
ATOM 612 O O . GLU A 1 82 ? -6.197 -6.011 -24.386 1.00 62.69 82 GLU A O 1
ATOM 617 N N . SER A 1 83 ? -5.170 -7.776 -23.476 1.00 68.44 83 SER A N 1
ATOM 618 C CA . SER A 1 83 ? -6.046 -7.778 -22.314 1.00 68.44 83 SER A CA 1
ATOM 619 C C . SER A 1 83 ? -5.759 -6.491 -21.527 1.00 68.44 83 SER A C 1
ATOM 621 O O . SER A 1 83 ? -4.585 -6.157 -21.287 1.00 68.44 83 SER A O 1
ATOM 623 N N . PRO A 1 84 ? -6.792 -5.695 -21.200 1.00 80.56 84 PRO A N 1
ATOM 624 C CA . PRO A 1 84 ? -6.606 -4.492 -20.404 1.00 80.56 84 PRO A CA 1
ATOM 625 C C . PRO A 1 84 ? -6.040 -4.895 -19.042 1.00 80.56 84 PRO A C 1
ATOM 627 O O . PRO A 1 84 ? -6.430 -5.921 -18.490 1.00 80.56 84 PRO A O 1
ATOM 630 N N . ILE A 1 85 ? -5.095 -4.112 -18.517 1.00 84.62 85 ILE A N 1
ATOM 631 C CA . ILE A 1 85 ? -4.586 -4.325 -17.158 1.00 84.62 85 ILE A CA 1
ATOM 632 C C . ILE A 1 85 ? -5.747 -4.015 -16.209 1.00 84.62 85 ILE A C 1
ATOM 634 O O . ILE A 1 85 ? -6.187 -2.863 -16.206 1.00 84.62 85 ILE A O 1
ATOM 638 N N . PRO A 1 86 ? -6.242 -4.981 -15.413 1.00 90.19 86 PRO A N 1
ATOM 639 C CA . PRO A 1 86 ? -7.324 -4.688 -14.494 1.00 90.19 86 PRO A CA 1
ATOM 640 C C . PRO A 1 86 ? -6.823 -3.758 -13.393 1.00 90.19 86 PRO A C 1
ATOM 642 O O . PRO A 1 86 ? -5.737 -3.948 -12.823 1.00 90.19 86 PRO A O 1
ATOM 645 N N . SER A 1 87 ? -7.633 -2.747 -13.116 1.00 92.06 87 SER A N 1
ATOM 646 C CA . SER A 1 87 ? -7.445 -1.782 -12.043 1.00 92.06 87 SER A CA 1
ATOM 647 C C . SER A 1 87 ? -7.580 -2.433 -10.667 1.00 92.06 87 SER A C 1
ATOM 649 O O . SER A 1 87 ? -8.126 -3.525 -10.507 1.00 92.06 87 SER A O 1
ATOM 651 N N . ILE A 1 88 ? -7.098 -1.745 -9.636 1.00 91.38 88 ILE A N 1
ATOM 652 C CA . ILE A 1 88 ? -7.219 -2.188 -8.244 1.00 91.38 88 ILE A CA 1
ATOM 653 C C . ILE A 1 88 ? -8.686 -2.342 -7.833 1.00 91.38 88 ILE A C 1
ATOM 655 O O . ILE A 1 88 ? -9.028 -3.300 -7.145 1.00 91.38 88 ILE A O 1
ATOM 659 N N . SER A 1 89 ? -9.574 -1.459 -8.288 1.00 91.38 89 SER A N 1
ATOM 660 C CA . SER A 1 89 ? -11.000 -1.596 -7.996 1.00 91.38 89 SER A CA 1
ATOM 661 C C . SER A 1 89 ? -11.599 -2.834 -8.673 1.00 91.38 89 SER A C 1
ATOM 663 O O . SER A 1 89 ? -12.370 -3.546 -8.039 1.00 91.38 89 SER A O 1
ATOM 665 N N . GLU A 1 90 ? -11.214 -3.155 -9.911 1.00 91.38 90 GLU A N 1
ATOM 666 C CA . GLU A 1 90 ? -11.664 -4.378 -10.594 1.00 91.38 90 GLU A CA 1
ATOM 667 C C . GLU A 1 90 ? -11.133 -5.649 -9.916 1.00 91.38 90 GLU A C 1
ATOM 669 O O . GLU A 1 90 ? -11.880 -6.613 -9.754 1.00 91.38 90 GLU A O 1
ATOM 674 N N . ARG A 1 91 ? -9.869 -5.646 -9.469 1.00 89.06 91 ARG A N 1
ATOM 675 C CA . ARG A 1 91 ? -9.252 -6.785 -8.762 1.00 89.06 91 ARG A CA 1
ATOM 676 C C . ARG A 1 91 ? -9.862 -7.015 -7.382 1.00 89.06 91 ARG A C 1
ATOM 678 O O . ARG A 1 91 ? -10.090 -8.153 -6.983 1.00 89.06 91 ARG A O 1
ATOM 685 N N . PHE A 1 92 ? -10.127 -5.935 -6.653 1.00 88.62 92 PHE A N 1
ATOM 686 C CA . PHE A 1 92 ? -10.489 -5.974 -5.238 1.00 88.62 92 PHE A CA 1
ATOM 687 C C . PHE A 1 92 ? -11.909 -5.447 -4.989 1.00 88.62 92 PHE A C 1
ATOM 689 O O . PHE A 1 92 ? -12.146 -4.686 -4.055 1.00 88.62 92 PHE A O 1
ATOM 696 N N . MET A 1 93 ? -12.873 -5.869 -5.813 1.00 89.56 93 MET A N 1
ATOM 697 C CA . MET A 1 93 ? -14.317 -5.706 -5.558 1.00 89.56 93 MET A CA 1
ATOM 698 C C . MET A 1 93 ? -14.759 -4.257 -5.274 1.00 89.56 93 MET A C 1
ATOM 700 O O . MET A 1 93 ? -15.538 -3.991 -4.361 1.00 89.56 93 MET A O 1
ATOM 704 N N . GLY A 1 94 ? -14.263 -3.306 -6.062 1.00 89.50 94 GLY A N 1
ATOM 705 C CA . GLY A 1 94 ? -14.584 -1.884 -5.950 1.00 89.50 94 GLY A CA 1
ATOM 706 C C . GLY A 1 94 ? -13.705 -1.099 -4.973 1.00 89.50 94 GLY A C 1
ATOM 707 O O . GLY A 1 94 ? -14.028 0.052 -4.688 1.00 89.50 94 GLY A O 1
ATOM 708 N N . MET A 1 95 ? -12.611 -1.686 -4.470 1.00 89.31 95 MET A N 1
ATOM 709 C CA . MET A 1 95 ? -11.695 -1.032 -3.528 1.00 89.31 95 MET A CA 1
ATOM 710 C C . MET A 1 95 ? -11.206 0.326 -4.045 1.00 89.31 95 MET A C 1
ATOM 712 O O . MET A 1 95 ? -10.604 0.421 -5.119 1.00 89.31 95 MET A O 1
ATOM 716 N N . LYS A 1 96 ? -11.409 1.376 -3.244 1.00 92.94 96 LYS A N 1
ATOM 717 C CA . LYS A 1 96 ? -10.860 2.709 -3.516 1.00 92.94 96 LYS A CA 1
ATOM 718 C C . LYS A 1 96 ? -9.467 2.787 -2.917 1.00 92.94 96 LYS A C 1
ATOM 720 O O . LYS A 1 96 ? -9.315 2.713 -1.699 1.00 92.94 96 LYS A O 1
ATOM 725 N N . ALA A 1 97 ? -8.451 2.962 -3.748 1.00 92.25 97 ALA A N 1
ATOM 726 C CA . ALA A 1 97 ? -7.075 2.965 -3.281 1.00 92.25 97 ALA A CA 1
ATOM 727 C C . ALA A 1 97 ? -6.307 4.203 -3.750 1.00 92.25 97 ALA A C 1
ATOM 729 O O . ALA A 1 97 ? -6.520 4.715 -4.853 1.00 92.25 97 ALA A O 1
ATOM 730 N N . ALA A 1 98 ? -5.410 4.679 -2.891 1.00 93.12 98 ALA A N 1
ATOM 731 C CA . ALA A 1 98 ? -4.551 5.821 -3.161 1.00 93.12 98 ALA A CA 1
ATOM 732 C C . ALA A 1 98 ? -3.093 5.515 -2.825 1.00 93.12 98 ALA A C 1
ATOM 734 O O . ALA A 1 98 ? -2.800 4.722 -1.927 1.00 93.12 98 ALA A O 1
ATOM 735 N N . VAL A 1 99 ? -2.182 6.174 -3.540 1.00 90.38 99 VAL A N 1
ATOM 736 C CA . VAL A 1 99 ? -0.745 6.133 -3.274 1.00 90.38 99 VAL A CA 1
ATOM 737 C C . VAL A 1 99 ? -0.209 7.546 -3.076 1.00 90.38 99 VAL A C 1
ATOM 739 O O . VAL A 1 99 ? -0.468 8.444 -3.875 1.00 90.38 99 VAL A O 1
ATOM 742 N N . ILE A 1 100 ? 0.547 7.729 -1.997 1.00 88.31 100 ILE A N 1
ATOM 743 C CA . ILE A 1 100 ? 1.281 8.952 -1.690 1.00 88.31 100 ILE A CA 1
ATOM 744 C C . ILE A 1 100 ? 2.754 8.676 -1.966 1.00 88.31 100 ILE A C 1
ATOM 746 O O . ILE A 1 100 ? 3.381 7.868 -1.274 1.00 88.31 100 ILE A O 1
ATOM 750 N N . THR A 1 101 ? 3.295 9.314 -3.002 1.00 84.50 101 THR A N 1
ATOM 751 C CA . THR A 1 101 ? 4.675 9.092 -3.445 1.00 84.50 101 THR A CA 1
ATOM 752 C C . THR A 1 101 ? 5.227 10.277 -4.227 1.00 84.50 101 THR A C 1
ATOM 754 O O . THR A 1 101 ? 4.501 10.909 -4.992 1.00 84.50 101 THR A O 1
ATOM 757 N N . ASN A 1 102 ? 6.531 10.527 -4.096 1.00 83.81 102 ASN A N 1
ATOM 758 C CA . ASN A 1 102 ? 7.262 11.515 -4.897 1.00 83.81 102 ASN A CA 1
ATOM 759 C C . ASN A 1 102 ? 7.952 10.885 -6.119 1.00 83.81 102 ASN A C 1
ATOM 761 O O . ASN A 1 102 ? 8.429 11.600 -7.002 1.00 83.81 102 ASN A O 1
ATOM 765 N N . ASN A 1 103 ? 7.953 9.552 -6.218 1.00 83.62 103 ASN A N 1
ATOM 766 C CA . ASN A 1 103 ? 8.559 8.838 -7.330 1.00 83.62 103 ASN A CA 1
ATOM 767 C C . ASN A 1 103 ? 7.642 8.883 -8.563 1.00 83.62 103 ASN A C 1
ATOM 769 O O . ASN A 1 103 ? 6.612 8.209 -8.615 1.00 83.62 103 ASN A O 1
ATOM 773 N N . LEU A 1 104 ? 8.026 9.656 -9.583 1.00 87.88 104 LEU A N 1
ATOM 774 C CA . LEU A 1 104 ? 7.229 9.855 -10.803 1.00 87.88 104 LEU A CA 1
ATOM 775 C C . LEU A 1 104 ? 6.923 8.551 -11.555 1.00 87.88 104 LEU A C 1
ATOM 777 O O . LEU A 1 104 ? 5.840 8.403 -12.126 1.00 87.88 104 LEU A O 1
ATOM 781 N N . ASN A 1 105 ? 7.853 7.593 -11.548 1.00 88.00 105 ASN A N 1
ATOM 782 C CA . ASN A 1 105 ? 7.646 6.309 -12.212 1.00 88.00 105 ASN A CA 1
ATOM 783 C C . ASN A 1 105 ? 6.575 5.487 -11.484 1.00 88.00 105 ASN A C 1
ATOM 785 O O . ASN A 1 105 ? 5.711 4.889 -12.131 1.00 88.00 105 ASN A O 1
ATOM 789 N N . LEU A 1 106 ? 6.567 5.533 -10.149 1.00 86.75 106 LEU A N 1
ATOM 790 C CA . LEU A 1 106 ? 5.523 4.918 -9.341 1.00 86.75 106 LEU A CA 1
ATOM 791 C C . LEU A 1 106 ? 4.173 5.637 -9.481 1.00 86.75 106 LEU A C 1
ATOM 793 O O . LEU A 1 106 ? 3.148 4.963 -9.548 1.00 86.75 106 LEU A O 1
ATOM 797 N N . GLN A 1 107 ? 4.148 6.970 -9.603 1.00 90.88 107 GLN A N 1
ATOM 798 C CA . GLN A 1 107 ? 2.913 7.716 -9.897 1.00 90.88 107 GLN A CA 1
ATOM 799 C C . GLN A 1 107 ? 2.303 7.273 -11.236 1.00 90.88 107 GLN A C 1
ATOM 801 O O . GLN A 1 107 ? 1.108 6.980 -11.323 1.00 90.88 107 GLN A O 1
ATOM 806 N N . CYS A 1 108 ? 3.131 7.172 -12.281 1.00 90.06 108 CYS A N 1
ATOM 807 C CA . CYS A 1 108 ? 2.711 6.703 -13.600 1.00 90.06 108 CYS A CA 1
ATOM 808 C C . CYS A 1 108 ? 2.200 5.255 -13.551 1.00 90.06 108 CYS A C 1
ATOM 810 O O . CYS A 1 108 ? 1.143 4.948 -14.103 1.00 90.06 108 CYS A O 1
ATOM 812 N N . PHE A 1 109 ? 2.916 4.366 -12.858 1.00 90.38 109 PHE A N 1
ATOM 813 C CA . PHE A 1 109 ? 2.505 2.974 -12.697 1.00 90.38 109 PHE A CA 1
ATOM 814 C C . PHE A 1 109 ? 1.201 2.838 -11.901 1.00 90.38 109 PHE A C 1
ATOM 816 O O . PHE A 1 109 ? 0.277 2.167 -12.352 1.00 90.38 109 PHE A O 1
ATOM 823 N N . GLY A 1 110 ? 1.080 3.528 -10.767 1.00 91.50 110 GLY A N 1
ATOM 824 C CA . GLY A 1 110 ? -0.128 3.521 -9.947 1.00 91.50 110 GLY A CA 1
ATOM 825 C C . GLY A 1 110 ? -1.350 4.058 -10.693 1.00 91.50 110 GLY A C 1
ATOM 826 O O . GLY A 1 110 ? -2.424 3.466 -10.610 1.00 91.50 110 GLY A O 1
ATOM 827 N N . SER A 1 111 ? -1.173 5.102 -11.508 1.00 92.50 111 SER A N 1
ATOM 828 C CA . SER A 1 111 ? -2.247 5.640 -12.357 1.00 92.50 111 SER A CA 1
ATOM 829 C C . SER A 1 111 ? -2.760 4.599 -13.357 1.00 92.50 111 SER A C 1
ATOM 831 O O . SER A 1 111 ? -3.966 4.493 -13.567 1.00 92.50 111 SER A O 1
ATOM 833 N N . LYS A 1 112 ? -1.870 3.771 -13.930 1.00 91.88 112 LYS A N 1
ATOM 834 C CA . LYS A 1 112 ? -2.264 2.657 -14.817 1.00 91.88 112 LYS A CA 1
ATOM 835 C C . LYS A 1 112 ? -3.081 1.585 -14.097 1.00 91.88 112 LYS A C 1
ATOM 837 O O . LYS A 1 112 ? -3.873 0.907 -14.738 1.00 91.88 112 LYS A O 1
ATOM 842 N N . LEU A 1 113 ? -2.898 1.439 -12.787 1.00 92.31 113 LEU A N 1
ATOM 843 C CA . LEU A 1 113 ? -3.662 0.519 -11.943 1.00 92.31 113 LEU A CA 1
ATOM 844 C C . LEU A 1 113 ? -4.953 1.146 -11.386 1.00 92.31 113 LEU A C 1
ATOM 846 O O . LEU A 1 113 ? -5.650 0.508 -10.599 1.00 92.31 113 LEU A O 1
ATOM 850 N N . GLY A 1 114 ? -5.284 2.383 -11.766 1.00 92.88 114 GLY A N 1
ATOM 851 C CA . GLY A 1 114 ? -6.470 3.087 -11.274 1.00 92.88 114 GLY A CA 1
ATOM 852 C C . GLY A 1 114 ? -6.345 3.597 -9.835 1.00 92.88 114 GLY A C 1
ATOM 853 O O . GLY A 1 114 ? -7.361 3.850 -9.190 1.00 92.88 114 GLY A O 1
ATOM 854 N N . LEU A 1 115 ? -5.122 3.742 -9.312 1.00 93.19 115 LEU A N 1
ATOM 855 C CA . LEU A 1 115 ? -4.887 4.366 -8.010 1.00 93.19 115 LEU A CA 1
ATOM 856 C C . LEU A 1 115 ? -5.016 5.884 -8.100 1.00 93.19 115 LEU A C 1
ATOM 858 O O . LEU A 1 115 ? -4.564 6.506 -9.062 1.00 93.19 115 LEU A O 1
ATOM 862 N N . THR A 1 116 ? -5.556 6.493 -7.046 1.00 94.81 116 THR A N 1
ATOM 863 C CA . THR A 1 116 ? -5.486 7.950 -6.889 1.00 94.81 116 THR A CA 1
ATOM 864 C C . THR A 1 116 ? -4.085 8.347 -6.434 1.00 94.81 116 THR A C 1
ATOM 866 O O . THR A 1 116 ? -3.600 7.850 -5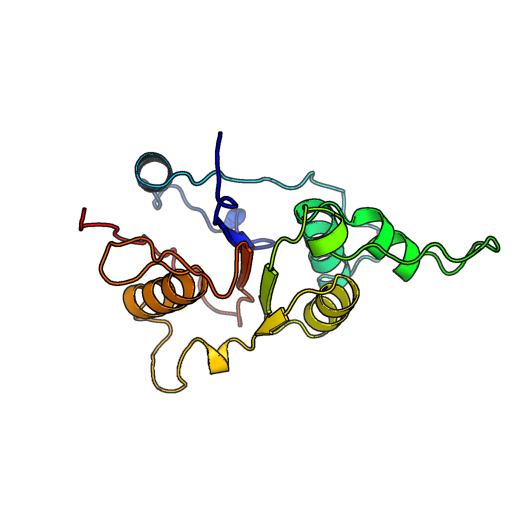.417 1.00 94.81 116 THR A O 1
ATOM 869 N N . ILE A 1 117 ? -3.428 9.235 -7.179 1.00 92.62 117 ILE A N 1
ATOM 870 C CA . ILE A 1 117 ? -2.103 9.751 -6.826 1.00 92.62 117 ILE A CA 1
ATOM 871 C C . ILE A 1 117 ? -2.273 10.988 -5.950 1.00 92.62 117 ILE A C 1
ATOM 873 O O . ILE A 1 117 ? -2.957 11.929 -6.344 1.00 92.62 117 ILE A O 1
ATOM 877 N N . LEU A 1 118 ? -1.641 10.982 -4.779 1.00 88.75 118 LEU A N 1
ATOM 878 C CA . LEU A 1 118 ? -1.620 12.103 -3.844 1.00 88.75 118 LEU A CA 1
ATOM 879 C C . LEU A 1 118 ? -0.177 12.585 -3.677 1.00 88.75 118 LEU A C 1
ATOM 881 O O . LEU A 1 118 ? 0.730 11.772 -3.476 1.00 88.75 118 LEU A O 1
ATOM 885 N N . GLN A 1 119 ? 0.059 13.894 -3.747 1.00 79.75 119 GLN A N 1
ATOM 886 C CA . GLN A 1 119 ? 1.398 14.430 -3.492 1.00 79.75 119 GLN A CA 1
ATOM 887 C C . GLN A 1 119 ? 1.654 14.507 -1.986 1.00 79.75 119 GLN A C 1
ATOM 889 O O . GLN A 1 119 ? 0.758 14.846 -1.209 1.00 79.75 119 GLN A O 1
ATOM 894 N N . SER A 1 120 ? 2.897 14.263 -1.554 1.00 70.69 120 SER A N 1
ATOM 895 C CA . SER A 1 120 ? 3.246 14.373 -0.129 1.00 70.69 120 SER A CA 1
ATOM 896 C C . SER A 1 120 ? 2.904 15.750 0.440 1.00 70.69 120 SER A C 1
ATOM 898 O O . SER A 1 120 ? 2.447 15.844 1.570 1.00 70.69 120 SER A O 1
ATOM 900 N N . ASN A 1 121 ? 3.066 16.800 -0.367 1.00 67.12 121 ASN A N 1
ATOM 901 C CA . ASN A 1 121 ? 2.860 18.196 0.028 1.00 67.12 121 ASN A CA 1
ATOM 902 C C . ASN A 1 121 ? 1.376 18.594 0.103 1.00 67.12 121 ASN A C 1
ATOM 904 O O . ASN A 1 121 ? 1.044 19.604 0.710 1.00 67.12 121 ASN A O 1
ATOM 908 N N . GLU A 1 122 ? 0.488 17.835 -0.544 1.00 66.44 122 GLU A N 1
ATOM 909 C CA . GLU A 1 122 ? -0.964 18.049 -0.467 1.00 66.44 122 GLU A CA 1
ATOM 910 C C . GLU A 1 122 ? -1.542 17.439 0.813 1.00 66.44 122 GLU A C 1
ATOM 912 O O . GLU A 1 122 ? -2.540 17.922 1.342 1.00 66.44 122 GLU A O 1
ATOM 917 N N . VAL A 1 123 ? -0.908 16.373 1.312 1.00 65.06 123 VAL A N 1
ATOM 918 C CA . VAL A 1 123 ? -1.311 15.684 2.542 1.00 65.06 123 VAL A CA 1
ATOM 919 C C . VAL A 1 123 ? -0.613 16.292 3.759 1.00 65.06 123 VAL A C 1
ATOM 921 O O . VAL A 1 123 ? -1.254 16.499 4.783 1.00 65.06 123 VAL A O 1
ATOM 924 N N . ILE A 1 124 ? 0.678 16.607 3.642 1.00 64.75 124 ILE A N 1
ATOM 925 C CA . ILE A 1 124 ? 1.522 17.177 4.694 1.00 64.75 124 ILE A CA 1
ATOM 926 C C . ILE A 1 124 ? 1.694 18.660 4.370 1.00 64.75 124 ILE A C 1
ATOM 928 O O . ILE A 1 124 ? 2.468 19.022 3.484 1.00 64.75 124 ILE A O 1
ATOM 932 N N . ASP A 1 125 ? 0.930 19.510 5.052 1.00 56.19 125 ASP A N 1
ATOM 933 C CA . ASP A 1 125 ? 0.927 20.950 4.800 1.00 56.19 125 ASP A CA 1
ATOM 934 C C . ASP A 1 125 ? 2.352 21.524 4.917 1.00 56.19 125 ASP A C 1
ATOM 936 O O . ASP A 1 125 ? 3.095 21.189 5.840 1.00 56.19 125 ASP A O 1
ATOM 940 N N . SER A 1 126 ? 2.736 22.392 3.981 1.00 45.22 126 SER A N 1
ATOM 941 C CA . SER A 1 126 ? 4.115 22.874 3.752 1.00 45.22 126 SER A CA 1
ATOM 942 C C . SER A 1 126 ? 4.792 23.601 4.933 1.00 45.22 126 SER A C 1
ATOM 944 O O . SER A 1 126 ? 5.977 23.929 4.858 1.00 45.22 126 SER A O 1
ATOM 946 N N . GLY A 1 127 ? 4.063 23.846 6.026 1.00 44.66 127 GLY A N 1
ATOM 947 C CA . GLY A 1 127 ? 4.568 24.411 7.282 1.00 44.66 127 GLY A CA 1
ATOM 948 C C . GLY A 1 127 ? 4.747 23.401 8.421 1.00 44.66 127 GLY A C 1
ATOM 949 O O . GLY A 1 127 ? 5.291 23.759 9.466 1.00 44.66 127 GLY A O 1
ATOM 950 N N . LEU A 1 128 ? 4.303 22.154 8.248 1.00 44.97 128 LEU A N 1
ATOM 951 C CA . LEU A 1 128 ? 4.464 21.096 9.236 1.00 44.97 128 LEU A CA 1
ATOM 952 C C . LEU A 1 128 ? 5.809 20.425 9.002 1.00 44.97 128 LEU A C 1
ATOM 954 O O . LEU A 1 128 ? 6.039 19.757 7.994 1.00 44.97 128 LEU A O 1
ATOM 958 N N . SER A 1 129 ? 6.721 20.615 9.952 1.00 47.62 129 SER A N 1
ATOM 959 C CA . SER A 1 129 ? 7.922 19.801 9.988 1.00 47.62 129 SER A CA 1
ATOM 960 C C . SER A 1 129 ? 7.488 18.341 10.013 1.00 47.62 129 SER A C 1
ATOM 962 O O . SER A 1 129 ? 6.649 17.945 10.824 1.00 47.62 129 SER A O 1
ATOM 964 N N . LEU A 1 130 ? 8.121 17.528 9.172 1.00 52.03 130 LEU A N 1
ATOM 965 C CA . LEU A 1 130 ? 8.031 16.073 9.214 1.00 52.03 130 LEU A CA 1
ATOM 966 C C . LEU A 1 130 ? 8.272 15.530 10.641 1.00 52.03 130 LEU A C 1
ATOM 968 O O . LEU A 1 130 ? 7.920 14.393 10.896 1.00 52.03 130 LEU A O 1
ATOM 972 N N . ALA A 1 131 ? 8.820 16.351 11.557 1.00 49.44 131 ALA A N 1
ATOM 973 C CA . ALA A 1 131 ? 8.931 16.161 13.004 1.00 49.44 131 ALA A CA 1
ATOM 974 C C . ALA A 1 131 ? 7.613 15.811 13.749 1.00 49.44 131 ALA A C 1
ATOM 976 O O . ALA A 1 131 ? 7.678 15.079 14.737 1.00 49.44 131 ALA A O 1
ATOM 977 N N . ASP A 1 132 ? 6.438 16.268 13.296 1.00 58.66 132 ASP A N 1
ATOM 978 C CA . ASP A 1 132 ? 5.160 16.055 14.004 1.00 58.66 132 ASP A CA 1
ATOM 979 C C . ASP A 1 132 ? 4.352 14.878 13.425 1.00 58.66 132 ASP A C 1
ATOM 981 O O . ASP A 1 132 ? 3.290 15.026 12.813 1.00 58.66 132 ASP A O 1
ATOM 985 N N . SER A 1 133 ? 4.850 13.658 13.637 1.00 62.53 133 SER A N 1
ATOM 986 C CA . SER A 1 133 ? 4.221 12.414 13.145 1.00 62.53 133 SER A CA 1
ATOM 987 C C . SER A 1 133 ? 2.781 12.167 13.555 1.00 62.53 133 SER A C 1
ATOM 989 O O . SER A 1 133 ? 2.058 11.479 12.833 1.00 62.53 133 SER A O 1
ATOM 991 N N . SER A 1 134 ? 2.351 12.692 14.700 1.00 65.56 134 SER A N 1
ATOM 992 C CA . SER A 1 134 ? 0.970 12.545 15.157 1.00 65.56 134 SER A CA 1
ATOM 993 C C . SER A 1 134 ? -0.008 13.243 14.208 1.00 65.56 134 SER A C 1
ATOM 995 O O . SER A 1 134 ? -1.101 12.728 13.964 1.00 65.56 134 SER A O 1
ATOM 997 N N . ILE A 1 135 ? 0.399 14.372 13.620 1.00 69.94 135 ILE A N 1
ATOM 998 C CA . ILE A 1 135 ? -0.419 15.153 12.689 1.00 69.94 135 ILE A CA 1
ATOM 999 C C . ILE A 1 135 ? -0.508 14.432 11.345 1.00 69.94 135 ILE A C 1
ATOM 1001 O O . ILE A 1 135 ? -1.613 14.207 10.851 1.00 69.94 135 ILE A O 1
ATOM 1005 N N . VAL A 1 136 ? 0.633 13.983 10.808 1.00 74.75 136 VAL A N 1
ATOM 1006 C CA . VAL A 1 136 ? 0.688 13.229 9.544 1.00 74.75 136 VAL A CA 1
ATOM 1007 C C . VAL A 1 136 ? -0.140 11.952 9.647 1.00 74.75 136 VAL A C 1
ATOM 1009 O O . VAL A 1 136 ? -0.984 11.682 8.796 1.00 74.75 136 VAL A O 1
ATOM 1012 N N . ALA A 1 137 ? 0.030 11.182 10.722 1.00 75.25 137 ALA A N 1
ATOM 1013 C CA . ALA A 1 137 ? -0.749 9.969 10.918 1.00 75.25 137 ALA A CA 1
ATOM 1014 C C . ALA A 1 137 ? -2.250 10.256 11.049 1.00 75.25 137 ALA A C 1
ATOM 1016 O O . ALA A 1 137 ? -3.054 9.541 10.458 1.00 75.25 137 ALA A O 1
ATOM 1017 N N . SER A 1 138 ? -2.638 11.316 11.765 1.00 76.94 138 SER A N 1
ATOM 1018 C CA . SER A 1 138 ? -4.038 11.743 11.864 1.00 76.94 138 SER A CA 1
ATOM 1019 C C . SER A 1 138 ? -4.623 12.088 10.490 1.00 76.94 138 SER A C 1
ATOM 1021 O O . SER A 1 138 ? -5.722 11.647 10.168 1.00 76.94 138 SER A O 1
ATOM 1023 N N . GLN A 1 139 ? -3.881 12.797 9.635 1.00 81.88 139 GLN A N 1
ATOM 1024 C CA . GLN A 1 139 ? -4.313 13.108 8.268 1.00 81.88 139 GLN A CA 1
ATOM 1025 C C . GLN A 1 139 ? -4.473 11.847 7.407 1.00 81.88 139 GLN A C 1
ATOM 1027 O O . GLN A 1 139 ? -5.507 11.680 6.761 1.00 81.88 139 GLN A O 1
ATOM 1032 N N . LEU A 1 140 ? -3.507 10.924 7.443 1.00 84.00 140 LEU A N 1
ATOM 1033 C CA . LEU A 1 140 ? -3.590 9.645 6.723 1.00 84.00 140 LEU A CA 1
ATOM 1034 C C . LEU A 1 140 ? -4.784 8.802 7.196 1.00 84.00 140 LEU A C 1
ATOM 1036 O O . LEU A 1 140 ? -5.513 8.224 6.390 1.00 84.00 140 LEU A O 1
ATOM 1040 N N . LEU A 1 141 ? -5.021 8.765 8.507 1.00 83.06 141 LEU A N 1
ATOM 1041 C CA . LEU A 1 141 ? -6.154 8.069 9.110 1.00 83.06 141 LEU A CA 1
ATOM 1042 C C . LEU A 1 141 ? -7.494 8.708 8.718 1.00 83.06 141 LEU A C 1
ATOM 1044 O O . LEU A 1 141 ? -8.442 7.979 8.422 1.00 83.06 141 LEU A O 1
ATOM 1048 N N . LYS A 1 142 ? -7.570 10.039 8.610 1.00 86.31 142 LYS A N 1
ATOM 1049 C CA . LYS A 1 142 ? -8.769 10.742 8.121 1.00 86.31 142 LYS A CA 1
ATOM 1050 C C . LYS A 1 142 ? -9.124 10.378 6.682 1.00 86.31 142 LYS A C 1
ATOM 1052 O O . LYS A 1 142 ? -10.304 10.197 6.395 1.00 86.31 142 LYS A O 1
ATOM 1057 N N . LEU A 1 143 ? -8.140 10.201 5.797 1.00 87.38 143 LEU A N 1
ATOM 1058 C CA . LEU A 1 143 ? -8.375 9.739 4.417 1.00 87.38 143 LEU A CA 1
ATOM 1059 C C . LEU A 1 143 ? -9.020 8.342 4.378 1.00 87.38 143 LEU A C 1
ATOM 1061 O O . LEU A 1 143 ? -9.886 8.059 3.545 1.00 87.38 143 LEU A O 1
ATOM 1065 N N . LEU A 1 144 ? -8.654 7.494 5.340 1.00 84.75 144 LEU A N 1
ATOM 1066 C CA . LEU A 1 144 ? -9.280 6.195 5.577 1.00 84.75 144 LEU A CA 1
ATOM 1067 C C . LEU A 1 144 ? -10.611 6.311 6.348 1.00 84.75 144 LEU A C 1
ATOM 1069 O O . LEU A 1 144 ? -11.261 5.310 6.616 1.00 84.75 144 LEU A O 1
ATOM 1073 N N . GLY A 1 145 ? -11.075 7.506 6.710 1.00 85.62 145 GLY A N 1
ATOM 1074 C CA . GLY A 1 145 ? -12.311 7.704 7.470 1.00 85.62 145 GLY A CA 1
ATOM 1075 C C . GLY A 1 145 ? -12.187 7.337 8.951 1.00 85.62 145 GLY A C 1
ATOM 1076 O O . GLY A 1 145 ? -13.151 6.850 9.541 1.00 85.62 145 GLY A O 1
ATOM 1077 N N . PHE A 1 146 ? -11.010 7.512 9.550 1.00 84.50 146 PHE A N 1
ATOM 1078 C CA . PHE A 1 146 ? -10.814 7.471 10.998 1.00 84.50 146 PHE A CA 1
ATOM 1079 C C . PHE A 1 146 ? -10.582 8.891 11.518 1.00 84.50 146 PHE A C 1
ATOM 1081 O O . PHE A 1 146 ? -9.604 9.542 11.160 1.00 84.50 146 PHE A O 1
ATOM 1088 N N . GLU A 1 147 ? -11.471 9.379 12.380 1.00 82.81 147 GLU A N 1
ATOM 1089 C CA . GLU A 1 147 ? -11.389 10.733 12.928 1.00 82.81 147 GLU A CA 1
ATOM 1090 C C . GLU A 1 147 ? -11.873 10.762 14.381 1.00 82.81 147 GLU A C 1
ATOM 1092 O O . GLU A 1 147 ? -12.886 10.154 14.728 1.00 82.81 147 GLU A O 1
ATOM 1097 N N . GLY A 1 148 ? -11.125 11.441 15.260 1.00 77.38 148 GLY A N 1
ATOM 1098 C CA . GLY A 1 148 ? -11.495 11.587 16.675 1.00 77.38 148 GLY A CA 1
ATOM 1099 C C . GLY A 1 148 ? -11.645 10.258 17.428 1.00 77.38 148 GLY A C 1
ATOM 1100 O O . GLY A 1 148 ? -12.517 10.138 18.285 1.00 77.38 148 GLY A O 1
ATOM 1101 N N . GLY A 1 149 ? -10.852 9.242 17.065 1.00 75.19 149 GLY A N 1
ATOM 1102 C CA . GLY A 1 149 ? -10.927 7.895 17.648 1.00 75.19 149 GLY A CA 1
ATOM 1103 C C . GLY A 1 149 ? -12.125 7.063 17.174 1.00 75.19 149 GLY A C 1
ATOM 1104 O O . GLY A 1 149 ? -12.372 5.986 17.710 1.00 75.19 149 GLY A O 1
ATOM 1105 N N . LYS A 1 150 ? -12.883 7.540 16.178 1.00 75.88 150 LYS A N 1
ATOM 1106 C CA . LYS A 1 150 ? -14.045 6.842 15.625 1.00 75.88 150 LYS A CA 1
ATOM 1107 C C . LYS A 1 150 ? -13.838 6.496 14.157 1.00 75.88 150 LYS A C 1
ATOM 1109 O O . LYS A 1 150 ? -13.218 7.233 13.394 1.00 75.88 150 LYS A O 1
ATOM 1114 N N . ALA A 1 151 ? -14.407 5.365 13.768 1.00 83.00 151 ALA A N 1
ATOM 1115 C CA . ALA A 1 151 ? -14.564 4.957 12.384 1.00 83.00 151 ALA A CA 1
ATOM 1116 C C . ALA A 1 151 ? -15.805 5.639 11.790 1.00 83.00 151 ALA A C 1
ATOM 1118 O O . ALA A 1 151 ? -16.919 5.382 12.241 1.00 83.00 151 ALA A O 1
ATOM 1119 N N . LEU A 1 152 ? -15.616 6.483 10.778 1.00 84.56 152 LEU A N 1
ATOM 1120 C CA . LEU A 1 152 ? -16.706 7.038 9.980 1.00 84.56 152 LEU A CA 1
ATOM 1121 C C . LEU A 1 152 ? -17.336 5.956 9.094 1.00 84.56 152 LEU A C 1
ATOM 1123 O O . LEU A 1 152 ? -16.678 4.989 8.703 1.00 84.56 152 LEU A O 1
ATOM 1127 N N . GLU A 1 153 ? -18.614 6.154 8.770 1.00 80.69 153 GLU A N 1
ATOM 1128 C CA . GLU A 1 153 ? -19.392 5.282 7.878 1.00 80.69 153 GLU A CA 1
ATOM 1129 C C . GLU A 1 153 ? -18.880 5.318 6.433 1.00 80.69 153 GLU A C 1
ATOM 1131 O O . GLU A 1 153 ? -18.930 4.312 5.730 1.00 80.69 153 GLU A O 1
ATOM 1136 N N . THR A 1 154 ? -18.354 6.466 6.004 1.00 81.12 154 THR A N 1
ATOM 1137 C CA . THR A 1 154 ? -17.806 6.681 4.665 1.00 81.12 154 THR A CA 1
ATOM 1138 C C . THR A 1 154 ? -16.330 7.041 4.749 1.00 81.12 154 THR A C 1
ATOM 1140 O O . THR A 1 154 ? -15.947 7.944 5.494 1.00 81.12 154 THR A O 1
ATOM 1143 N N . SER A 1 155 ? -15.512 6.367 3.949 1.00 84.62 155 SER A N 1
ATOM 1144 C CA . SER A 1 155 ? -14.098 6.673 3.731 1.00 84.62 155 SER A CA 1
ATOM 1145 C C . SER A 1 155 ? -13.896 7.300 2.352 1.00 84.62 155 SER A C 1
ATOM 1147 O O . SER A 1 155 ? -14.650 7.015 1.414 1.00 84.62 155 SER A O 1
ATOM 1149 N N . GLN A 1 156 ? -12.853 8.115 2.192 1.00 89.06 156 GLN A N 1
ATOM 1150 C CA . GLN A 1 156 ? -12.414 8.504 0.852 1.00 89.06 156 GLN A CA 1
ATOM 1151 C C . GLN A 1 156 ? -11.720 7.317 0.174 1.00 89.06 156 GLN A C 1
ATOM 1153 O O . GLN A 1 156 ? -12.050 6.981 -0.962 1.00 89.06 156 GLN A O 1
ATOM 1158 N N . PHE A 1 157 ? -10.851 6.625 0.918 1.00 91.31 157 PHE A N 1
ATOM 1159 C CA . PHE A 1 157 ? -10.124 5.444 0.459 1.00 91.31 157 PHE A CA 1
ATOM 1160 C C . PHE A 1 157 ? -10.260 4.276 1.436 1.00 91.31 157 PHE A C 1
ATOM 1162 O O . PHE A 1 157 ? -10.426 4.458 2.640 1.00 91.31 157 PHE A O 1
ATOM 1169 N N . ASP A 1 158 ? -10.159 3.068 0.900 1.00 88.94 158 ASP A N 1
ATOM 1170 C CA . ASP A 1 158 ? -10.142 1.816 1.651 1.00 88.94 158 ASP A CA 1
ATOM 1171 C C . ASP A 1 158 ? -8.699 1.320 1.838 1.00 88.94 158 ASP A C 1
ATOM 1173 O O . ASP A 1 158 ? -8.357 0.773 2.884 1.00 88.94 158 ASP A O 1
ATOM 1177 N N . LEU A 1 159 ? -7.819 1.591 0.869 1.00 88.06 159 LEU A N 1
ATOM 1178 C CA . LEU A 1 159 ? -6.390 1.292 0.948 1.00 88.06 159 LEU A CA 1
ATOM 1179 C C . LEU A 1 159 ? -5.562 2.551 0.689 1.00 88.06 159 LEU A C 1
ATOM 1181 O O . LEU A 1 159 ? -5.712 3.202 -0.346 1.00 88.06 159 LEU A O 1
ATOM 1185 N N . LEU A 1 160 ? -4.651 2.866 1.606 1.00 88.56 160 LEU A N 1
ATOM 1186 C CA . LEU A 1 160 ? -3.693 3.953 1.438 1.00 88.56 160 LEU A CA 1
ATOM 1187 C C . LEU A 1 160 ? -2.268 3.400 1.471 1.00 88.56 160 LEU A C 1
ATOM 1189 O O . LEU A 1 160 ? -1.859 2.787 2.455 1.00 88.56 160 LEU A O 1
ATOM 1193 N N . LEU A 1 161 ? -1.521 3.623 0.394 1.00 87.00 161 LEU A N 1
ATOM 1194 C CA . LEU A 1 161 ? -0.120 3.238 0.251 1.00 87.00 161 LEU A CA 1
ATOM 1195 C C . LEU A 1 161 ? 0.739 4.487 0.411 1.00 87.00 161 LEU A C 1
ATOM 1197 O O . LEU A 1 161 ? 0.634 5.422 -0.377 1.00 87.00 161 LE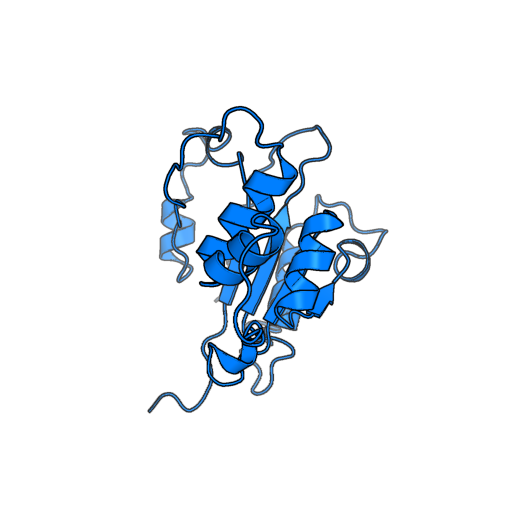U A O 1
ATOM 1201 N N . PHE A 1 162 ? 1.592 4.521 1.424 1.00 83.56 162 PHE A N 1
ATOM 1202 C CA . PHE A 1 162 ? 2.490 5.646 1.655 1.00 83.56 162 PHE A CA 1
ATOM 1203 C C . PHE A 1 162 ? 3.927 5.190 1.435 1.00 83.56 162 PHE A C 1
ATOM 1205 O O . PHE A 1 162 ? 4.420 4.324 2.163 1.00 83.56 162 PHE A O 1
ATOM 1212 N N . THR A 1 163 ? 4.591 5.744 0.418 1.00 76.75 163 THR A N 1
ATOM 1213 C CA . THR A 1 163 ? 5.999 5.440 0.153 1.00 76.75 163 THR A CA 1
ATOM 1214 C C . THR A 1 163 ? 6.890 6.478 0.801 1.00 76.75 163 THR A C 1
ATOM 1216 O O . THR A 1 163 ? 6.748 7.672 0.530 1.00 76.75 163 THR A O 1
ATOM 1219 N N . TRP A 1 164 ? 7.845 6.030 1.605 1.00 68.12 164 TRP A N 1
ATOM 1220 C CA . TRP A 1 164 ? 8.843 6.922 2.176 1.00 68.12 164 TRP A CA 1
ATOM 1221 C C . TRP A 1 164 ? 10.091 6.956 1.299 1.00 68.12 164 TRP A C 1
ATOM 1223 O O . TRP A 1 164 ? 10.886 6.018 1.302 1.00 68.12 164 TRP A O 1
ATOM 1233 N N . GLU A 1 165 ? 10.277 8.043 0.553 1.00 55.38 165 GLU A N 1
ATOM 1234 C CA . GLU A 1 165 ? 11.518 8.289 -0.177 1.00 55.38 165 GLU A CA 1
ATOM 1235 C C . GLU A 1 165 ? 12.469 9.082 0.726 1.00 55.38 165 GLU A C 1
ATOM 1237 O O . GLU A 1 165 ? 12.239 10.254 1.031 1.00 55.38 165 GLU A O 1
ATOM 1242 N N . LEU A 1 166 ? 13.532 8.434 1.213 1.00 45.50 166 LEU A N 1
ATOM 1243 C CA . LEU A 1 166 ? 14.565 9.121 1.985 1.00 45.50 166 LEU A CA 1
ATOM 1244 C C . LEU A 1 166 ? 15.310 10.102 1.075 1.00 45.50 166 LEU A C 1
ATOM 1246 O O . LEU A 1 166 ? 16.235 9.734 0.349 1.00 45.50 166 LEU A O 1
ATOM 1250 N N . ALA A 1 167 ? 14.993 11.385 1.215 1.00 34.56 167 ALA A N 1
ATOM 1251 C CA . ALA A 1 167 ? 15.930 12.451 0.908 1.00 34.56 167 ALA A CA 1
ATOM 1252 C C . ALA A 1 167 ? 17.132 12.349 1.869 1.00 34.56 167 ALA A C 1
ATOM 1254 O O . ALA A 1 167 ? 17.146 12.986 2.911 1.00 34.56 167 ALA A O 1
ATOM 1255 N N . LYS A 1 168 ? 18.120 11.505 1.534 1.00 34.81 168 LYS A N 1
ATOM 1256 C CA . LYS A 1 168 ? 19.521 11.445 2.021 1.00 34.81 168 LYS A CA 1
ATOM 1257 C C . LYS A 1 168 ? 19.864 11.575 3.521 1.00 34.81 168 LYS A C 1
ATOM 1259 O O . LYS A 1 168 ? 21.041 11.439 3.835 1.00 34.81 168 LYS A O 1
ATOM 1264 N N . SER A 1 169 ? 18.933 11.734 4.454 1.00 30.62 169 SER A N 1
ATOM 1265 C CA . SER A 1 169 ? 19.260 11.910 5.870 1.00 30.62 169 SER A CA 1
ATOM 1266 C C . SER A 1 169 ? 18.225 11.265 6.782 1.00 30.62 169 SER A C 1
ATOM 1268 O O . SER A 1 169 ? 17.095 11.720 6.876 1.00 30.62 169 SER A O 1
ATOM 1270 N N . GLN A 1 170 ? 18.704 10.235 7.482 1.00 32.53 170 GLN A N 1
ATOM 1271 C CA . GLN A 1 170 ? 18.213 9.658 8.736 1.00 32.53 170 GLN A CA 1
ATOM 1272 C C . GLN A 1 170 ? 16.773 9.125 8.761 1.00 32.53 170 GLN A C 1
ATOM 1274 O O . GLN A 1 170 ? 15.781 9.846 8.746 1.00 32.53 170 GLN A O 1
ATOM 1279 N N . MET A 1 171 ? 16.685 7.803 8.905 1.00 32.34 171 MET A N 1
ATOM 1280 C CA . MET A 1 171 ? 15.457 7.099 9.230 1.00 32.34 171 MET A CA 1
ATOM 1281 C C . MET A 1 171 ? 15.127 7.328 10.712 1.00 32.34 171 MET A C 1
ATOM 1283 O O 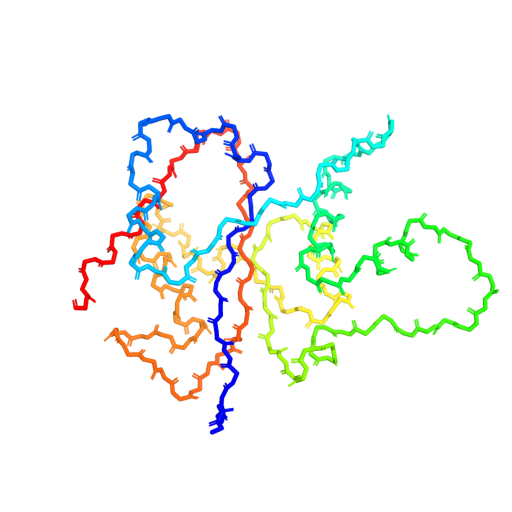. MET A 1 171 ? 15.700 6.686 11.589 1.00 32.34 171 MET A O 1
ATOM 1287 N N . VAL A 1 172 ? 14.230 8.270 11.001 1.00 33.53 172 VAL A N 1
ATOM 1288 C CA . VAL A 1 172 ? 13.614 8.398 12.328 1.00 33.53 172 VAL A CA 1
ATOM 1289 C C . VAL A 1 172 ? 12.403 7.472 12.340 1.00 33.53 172 VAL A C 1
ATOM 1291 O O . VAL A 1 172 ? 11.431 7.699 11.623 1.00 33.53 172 VAL A O 1
ATOM 1294 N N . PHE A 1 173 ? 12.489 6.375 13.095 1.00 32.97 173 PHE A N 1
ATOM 1295 C CA . PHE A 1 173 ? 11.389 5.428 13.232 1.00 32.97 173 PHE A CA 1
ATOM 1296 C C . PHE A 1 173 ? 10.267 6.068 14.056 1.00 32.97 173 PHE A C 1
ATOM 1298 O O . PHE A 1 173 ? 10.441 6.378 15.234 1.00 32.97 173 PHE A O 1
ATOM 1305 N N . TRP A 1 174 ? 9.108 6.263 13.437 1.00 35.66 174 TRP A N 1
ATOM 1306 C CA . TRP A 1 174 ? 7.926 6.805 14.091 1.00 35.66 174 TRP A CA 1
ATOM 1307 C C . TRP A 1 174 ? 7.226 5.717 14.894 1.00 35.66 174 TRP A C 1
ATOM 1309 O O . TRP A 1 174 ? 6.508 4.880 14.349 1.00 35.66 174 TRP A O 1
ATOM 1319 N N . THR A 1 175 ? 7.396 5.729 16.212 1.00 29.03 175 THR A N 1
ATOM 1320 C CA . THR A 1 175 ? 6.403 5.111 17.087 1.00 29.03 175 THR A CA 1
ATOM 1321 C C . THR A 1 175 ? 5.151 5.972 17.023 1.00 29.03 175 THR A C 1
ATOM 1323 O O . THR A 1 175 ? 5.071 7.018 17.666 1.00 29.03 175 THR A O 1
ATOM 1326 N N . LEU A 1 176 ? 4.177 5.536 16.227 1.00 32.22 176 LEU A N 1
ATOM 1327 C CA . LEU A 1 176 ? 2.799 5.991 16.326 1.00 32.22 176 LEU A CA 1
ATOM 1328 C C . LEU A 1 176 ? 2.318 5.599 17.726 1.00 32.22 176 LEU A C 1
ATOM 1330 O O . LEU A 1 176 ? 1.909 4.467 17.970 1.00 32.22 176 LEU A O 1
ATOM 1334 N N . ASN A 1 177 ? 2.474 6.511 18.682 1.00 28.08 177 ASN A N 1
ATOM 1335 C CA . ASN A 1 177 ? 1.970 6.316 20.026 1.00 28.08 177 ASN A CA 1
ATOM 1336 C C . ASN A 1 177 ? 0.441 6.434 19.954 1.00 28.08 177 ASN A C 1
ATOM 1338 O O . ASN A 1 177 ? -0.118 7.510 20.149 1.00 28.08 177 ASN A O 1
ATOM 1342 N N . MET A 1 178 ? -0.237 5.329 19.630 1.00 29.17 178 MET A N 1
ATOM 1343 C CA . MET A 1 178 ? -1.674 5.154 19.856 1.00 29.17 178 MET A CA 1
ATOM 1344 C C . MET A 1 178 ? -1.930 5.010 21.365 1.00 29.17 178 MET A C 1
ATOM 1346 O O . MET A 1 178 ? -2.463 4.015 21.839 1.00 29.17 178 MET A O 1
ATOM 1350 N N . SER A 1 179 ? -1.541 6.015 22.144 1.00 29.44 179 SER A N 1
ATOM 1351 C CA . SER A 1 179 ? -2.076 6.214 23.488 1.00 29.44 179 SER A CA 1
ATOM 1352 C C . SER A 1 179 ? -3.320 7.085 23.364 1.00 29.44 179 SER A C 1
ATOM 1354 O O . SER A 1 179 ? -3.257 8.283 23.609 1.00 29.44 179 SER A O 1
ATOM 1356 N N . MET A 1 180 ? -4.418 6.494 22.890 1.00 32.47 180 MET A N 1
ATOM 1357 C CA . MET A 1 180 ? -5.801 6.861 23.229 1.00 32.47 180 MET A CA 1
ATOM 1358 C C . MET A 1 180 ? -6.762 5.966 22.441 1.00 32.47 180 MET A C 1
ATOM 1360 O O . MET A 1 180 ? -7.269 6.346 21.386 1.00 32.47 180 MET A O 1
ATOM 1364 N N . ILE A 1 181 ? -6.999 4.775 22.987 1.00 34.31 181 ILE A N 1
ATOM 1365 C CA . ILE A 1 181 ? -8.339 4.197 23.131 1.00 34.31 181 ILE A CA 1
ATOM 1366 C C . ILE A 1 181 ? -8.424 3.696 24.571 1.00 34.31 181 ILE A C 1
ATOM 1368 O O . ILE A 1 181 ? -7.432 3.077 25.017 1.00 34.31 181 ILE A O 1
#

Sequence (181 aa):
MADKPSRALVLYGDGLASFISPSHTHLHSLASLACCGFLTLPHSPPLPSENVDSRIIRGFAELVDSSEAYNKGNLKESLEAESPIPSISERFMGMKAAVITNNLNLQCFGSKLGLTILQSNEVIDSGLSLADSSIVASQLLKLLGFEGGKALETSQFDLLLFTWELAKSQMVFWTLNMSMI

Radius of gyration: 17.63 Å; chains: 1; bounding box: 44×36×54 Å

Organism: Coffea arabica (NCBI:txid13443)

Secondary structure (DSSP, 8-state):
---S---EEEEE-TT-GGG--TT-TTHHHHHHHSS--------PPPPTT--HHHHHHHHHHHHTT-HHHHHHHH-----S--PPPPPHHHHTTT--EEEE-S-HHHHHHHHHTTPEEE-HHHHS-TTS-TT-HHHHHHHHHHHTTEETTEE-S--S-SEEEEE----SS------------

Foldseek 3Di:
DPPDFAADEAEDEVPCPVVPDVVPVCPVVLVVVDVDDDDDQPPPDADPPDDPLLVSLCSVCVVLVNNVLSVCVVDPDDDDPDDQRAASCRVPVHFAEAEEDPDVSNVVSNVSNVHHYDYPCNQQPPPDDPVCVLSSVQSVVVQSQQHPNDRDPDHVGRYYYYYDDDPPDDDDDDPPPPPDD